Protein AF-A0A2E7D7W4-F1 (afdb_monomer_lite)

Foldseek 3Di:
DQDPCNVPVAAEAEPVPQCVVVPHDPPPDDDDDDDPDDPQVRQCVRCVVVQWDWDQDPSHIYIHHVVVVVVD

Secondary structure (DSSP, 8-state):
---HHHHH---EEE-HHHHHHTT--TTS------SSS-HHHHHHHHHGGGTEEEEEETTEEEEEEHHHHHT-

Sequence (72 aa):
MTYLSDIHNIPILIDEQSLAEDGIDPDEPIDLFLSGIRLESVLRRILDPLALEFVIEHDAMTITTSEAARGK

pLDDT: mean 75.68, std 12.51, range [46.22, 91.94]

Structure (mmCIF, N/CA/C/O backbone):
data_AF-A0A2E7D7W4-F1
#
_entry.id   AF-A0A2E7D7W4-F1
#
loop_
_atom_site.group_PDB
_atom_site.id
_atom_site.type_symbol
_atom_site.label_atom_id
_atom_site.label_alt_id
_atom_site.label_comp_id
_atom_site.label_asym_id
_atom_site.label_entity_id
_atom_site.label_seq_id
_atom_site.pdbx_PDB_ins_code
_atom_site.Cartn_x
_atom_site.Cartn_y
_atom_site.Cartn_z
_atom_site.occupancy
_atom_site.B_iso_or_equiv
_atom_site.auth_seq_id
_atom_site.auth_comp_id
_atom_site.auth_asym_id
_atom_site.auth_atom_id
_atom_site.pdbx_PDB_model_num
ATOM 1 N N . MET A 1 1 ? 1.138 -10.740 -18.268 1.00 46.91 1 MET A N 1
ATOM 2 C CA . MET A 1 1 ? 1.005 -9.702 -17.233 1.00 46.91 1 MET A CA 1
ATOM 3 C C . MET A 1 1 ? 2.258 -9.785 -16.395 1.00 46.91 1 MET A C 1
ATOM 5 O O . MET A 1 1 ? 2.557 -10.881 -15.945 1.00 46.91 1 MET A O 1
ATOM 9 N N . THR A 1 2 ? 3.036 -8.712 -16.309 1.00 46.22 2 THR A N 1
ATOM 10 C CA . THR A 1 2 ? 4.255 -8.690 -15.491 1.00 46.22 2 THR A CA 1
ATOM 11 C C . THR A 1 2 ? 3.884 -8.033 -14.173 1.00 46.22 2 THR A C 1
ATOM 13 O O . THR A 1 2 ? 3.442 -6.885 -14.186 1.00 46.22 2 THR A O 1
ATOM 16 N N . TYR A 1 3 ? 3.985 -8.762 -13.066 1.00 59.91 3 TYR A N 1
ATOM 17 C CA . TYR A 1 3 ? 3.632 -8.235 -11.752 1.00 59.91 3 TYR A CA 1
ATOM 18 C C . TYR A 1 3 ? 4.789 -7.394 -11.202 1.00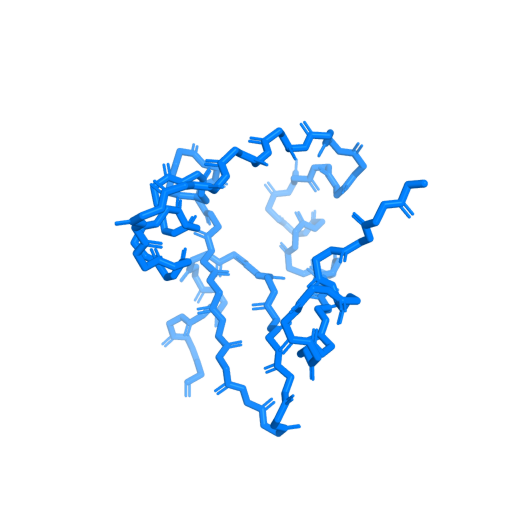 59.91 3 TYR A C 1
ATOM 20 O O . TYR A 1 3 ? 5.949 -7.619 -11.547 1.00 59.91 3 TYR A O 1
ATOM 28 N N . LEU A 1 4 ? 4.501 -6.415 -10.339 1.00 58.72 4 LEU A N 1
ATOM 29 C CA . LEU A 1 4 ? 5.538 -5.609 -9.674 1.00 58.72 4 LEU A CA 1
ATOM 30 C C . LEU A 1 4 ? 6.580 -6.480 -8.950 1.00 58.72 4 LEU A C 1
ATOM 32 O O . LEU A 1 4 ? 7.769 -6.152 -8.964 1.00 58.72 4 LEU A O 1
ATOM 36 N N . SER A 1 5 ? 6.136 -7.610 -8.389 1.00 58.28 5 SER A N 1
ATOM 37 C CA . SER A 1 5 ? 6.991 -8.646 -7.803 1.00 58.28 5 SER A CA 1
ATOM 38 C C . SER A 1 5 ? 8.030 -9.181 -8.787 1.00 58.28 5 SER A C 1
ATOM 40 O O . SER A 1 5 ? 9.174 -9.412 -8.407 1.00 58.28 5 SER A O 1
ATOM 42 N N . ASP A 1 6 ? 7.660 -9.321 -10.058 1.00 55.66 6 ASP A N 1
ATOM 43 C CA . ASP A 1 6 ? 8.490 -9.926 -11.101 1.00 55.66 6 ASP A CA 1
ATOM 44 C C . ASP A 1 6 ? 9.498 -8.925 -11.682 1.00 55.66 6 ASP A C 1
ATOM 46 O O . ASP A 1 6 ? 10.567 -9.312 -12.146 1.00 55.66 6 ASP A O 1
ATOM 50 N N . ILE A 1 7 ? 9.167 -7.627 -11.661 1.00 59.91 7 ILE A N 1
ATOM 51 C CA . ILE A 1 7 ? 10.022 -6.549 -12.191 1.00 59.91 7 ILE A CA 1
ATOM 52 C C . ILE A 1 7 ? 11.100 -6.158 -11.179 1.00 59.91 7 ILE A C 1
ATOM 54 O O . ILE A 1 7 ? 12.234 -5.868 -11.560 1.00 59.91 7 ILE A O 1
ATOM 58 N N . HIS A 1 8 ? 10.744 -6.128 -9.892 1.00 58.62 8 HIS A N 1
ATOM 59 C CA . HIS A 1 8 ? 11.619 -5.615 -8.839 1.00 58.62 8 HIS A CA 1
ATOM 60 C C . HIS A 1 8 ? 12.131 -6.682 -7.872 1.00 58.62 8 HIS A C 1
ATOM 62 O O . HIS A 1 8 ? 12.973 -6.361 -7.039 1.00 58.62 8 HIS A O 1
ATOM 68 N N . ASN A 1 9 ? 11.694 -7.939 -8.009 1.00 60.97 9 ASN A N 1
ATOM 69 C CA . ASN A 1 9 ? 12.107 -9.061 -7.164 1.00 60.97 9 ASN A CA 1
ATOM 70 C C . ASN A 1 9 ? 11.851 -8.814 -5.660 1.00 60.97 9 ASN A C 1
ATOM 72 O O . ASN A 1 9 ? 12.563 -9.347 -4.809 1.00 60.97 9 ASN A O 1
ATOM 76 N N . ILE A 1 10 ? 10.842 -7.988 -5.354 1.00 64.81 10 ILE A N 1
ATOM 77 C CA . ILE A 1 10 ? 10.389 -7.647 -4.002 1.00 64.81 10 ILE A CA 1
ATOM 78 C C . ILE A 1 10 ? 8.980 -8.232 -3.833 1.00 64.81 10 ILE A C 1
ATOM 80 O O . ILE A 1 10 ? 8.083 -7.856 -4.592 1.00 64.81 10 ILE A O 1
ATOM 84 N N . PRO A 1 11 ? 8.758 -9.138 -2.869 1.00 65.50 11 PRO A N 1
ATOM 85 C CA . PRO A 1 11 ? 7.418 -9.565 -2.482 1.00 65.50 11 PRO A CA 1
ATOM 86 C C . PRO A 1 11 ? 6.578 -8.363 -2.031 1.00 65.50 11 PRO A C 1
ATOM 88 O O . PRO A 1 11 ? 7.025 -7.588 -1.184 1.00 65.50 11 PRO A O 1
ATOM 91 N N . ILE A 1 12 ? 5.375 -8.213 -2.590 1.00 73.19 12 ILE A N 1
ATOM 92 C CA . ILE A 1 12 ? 4.400 -7.195 -2.176 1.00 73.19 12 ILE A CA 1
ATOM 93 C C . ILE A 1 12 ? 3.272 -7.894 -1.426 1.00 73.19 12 ILE A C 1
ATOM 95 O O . ILE A 1 12 ? 2.673 -8.833 -1.948 1.00 73.19 12 ILE A O 1
ATOM 99 N N . LEU A 1 13 ? 3.008 -7.436 -0.208 1.00 79.75 13 LEU A N 1
ATOM 100 C CA . LEU A 1 13 ? 1.961 -7.928 0.678 1.00 79.75 13 LEU A CA 1
ATOM 101 C C . LEU A 1 13 ? 0.930 -6.819 0.902 1.00 79.75 13 LEU A C 1
ATOM 103 O O . LEU A 1 13 ? 1.298 -5.646 0.969 1.00 79.75 13 LEU A O 1
ATOM 107 N N . ILE A 1 14 ? -0.341 -7.190 1.031 1.00 81.38 14 ILE A N 1
ATOM 108 C CA . ILE A 1 14 ? -1.424 -6.272 1.398 1.00 81.38 14 ILE A CA 1
ATOM 109 C C . ILE A 1 14 ? -1.870 -6.603 2.818 1.00 81.38 14 ILE A C 1
ATOM 111 O O . ILE A 1 14 ? -2.133 -7.761 3.142 1.00 81.38 14 ILE A O 1
ATOM 115 N N . ASP A 1 15 ? -1.942 -5.581 3.664 1.00 84.06 15 ASP A N 1
ATOM 116 C CA . ASP A 1 15 ? -2.498 -5.670 5.009 1.00 84.06 15 ASP A CA 1
ATOM 117 C C . ASP A 1 15 ? -4.029 -5.565 4.960 1.00 84.06 15 ASP A C 1
ATOM 119 O O . ASP A 1 15 ? -4.624 -4.529 5.256 1.00 84.06 15 ASP A O 1
ATOM 123 N N . GLU A 1 16 ? -4.676 -6.647 4.523 1.00 84.12 16 GLU A N 1
ATOM 124 C CA . GLU A 1 16 ? -6.135 -6.702 4.353 1.00 84.12 16 GLU A CA 1
ATOM 125 C C . GLU A 1 16 ? -6.896 -6.360 5.640 1.00 84.12 16 GLU A C 1
ATOM 127 O O . GLU A 1 16 ? -7.999 -5.821 5.578 1.00 84.12 16 GLU A O 1
ATOM 132 N N . GLN A 1 17 ? -6.313 -6.647 6.808 1.00 85.25 17 GLN A N 1
ATOM 133 C CA . GLN A 1 17 ? -6.949 -6.361 8.087 1.00 85.25 17 GLN A CA 1
ATOM 134 C C . 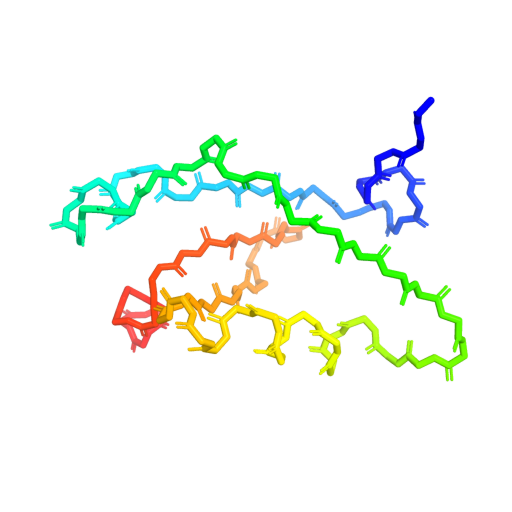GLN A 1 17 ? -7.052 -4.852 8.320 1.00 85.25 17 GLN A C 1
ATOM 136 O O . GLN A 1 17 ? -8.150 -4.353 8.563 1.00 85.25 17 GLN A O 1
ATOM 141 N N . SER A 1 18 ? -5.936 -4.122 8.227 1.00 83.50 18 SER A N 1
ATOM 142 C CA . SER A 1 18 ? -5.954 -2.670 8.428 1.00 83.50 18 SER A CA 1
ATOM 143 C C . SER A 1 18 ? -6.765 -1.951 7.350 1.00 83.50 18 SER A C 1
ATOM 145 O O . SER A 1 18 ? -7.483 -1.005 7.662 1.00 83.50 18 SER A O 1
ATOM 147 N N . LEU A 1 19 ? -6.724 -2.424 6.099 1.00 83.94 19 LEU A N 1
ATOM 148 C CA . LEU A 1 19 ? -7.572 -1.883 5.031 1.00 83.94 19 LEU A CA 1
ATOM 149 C C . LEU A 1 19 ? -9.066 -2.079 5.339 1.00 83.94 19 LEU A C 1
ATOM 151 O O . LEU A 1 19 ? -9.844 -1.137 5.201 1.00 83.94 19 LEU A O 1
ATOM 155 N N . ALA A 1 20 ? -9.470 -3.263 5.807 1.00 83.62 20 ALA A N 1
ATOM 156 C CA . ALA A 1 20 ? -10.862 -3.541 6.158 1.00 83.62 20 ALA A CA 1
ATOM 157 C C . ALA A 1 20 ? -11.352 -2.720 7.366 1.00 83.62 20 ALA A C 1
ATOM 159 O O . ALA A 1 20 ? -12.511 -2.301 7.386 1.00 83.62 20 ALA A O 1
ATOM 160 N N . GLU A 1 21 ? -10.488 -2.475 8.356 1.00 85.88 21 GLU A N 1
ATOM 161 C CA . GLU A 1 21 ? -10.790 -1.628 9.521 1.00 85.88 21 GLU A CA 1
ATOM 162 C C . GLU A 1 21 ? -11.086 -0.171 9.115 1.00 85.88 21 GLU A C 1
ATOM 164 O O . GLU A 1 21 ? -12.006 0.437 9.669 1.00 85.88 21 GLU A O 1
ATOM 169 N N . 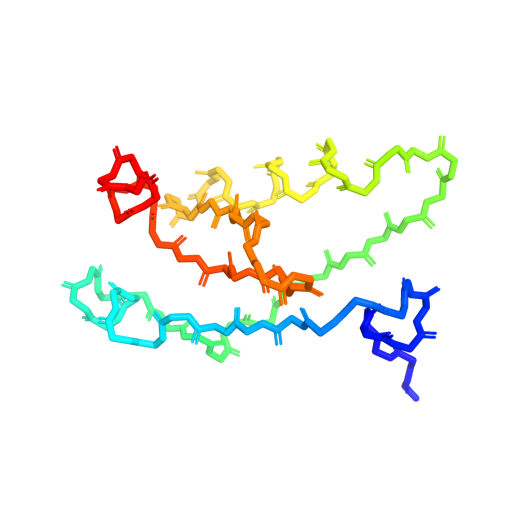ASP A 1 22 ? -10.393 0.339 8.092 1.00 81.81 22 ASP A N 1
ATOM 170 C CA . ASP A 1 22 ? -10.600 1.682 7.529 1.00 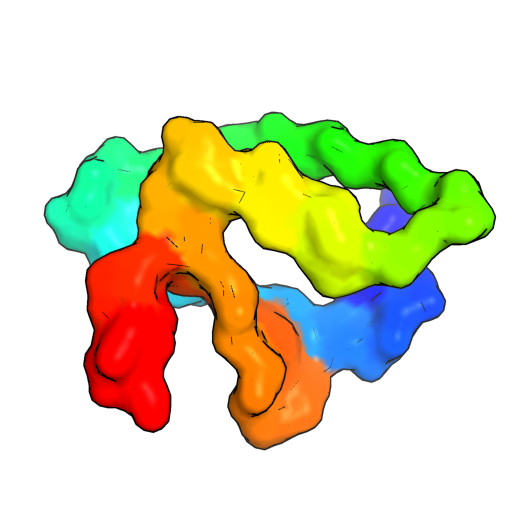81.81 22 ASP A CA 1
ATOM 171 C C . ASP A 1 22 ? -11.629 1.716 6.375 1.00 81.81 22 ASP A C 1
ATOM 173 O O . ASP A 1 22 ? -11.907 2.775 5.807 1.00 81.81 22 ASP A O 1
ATOM 177 N N . GLY A 1 23 ? -12.250 0.577 6.044 1.00 82.94 23 GLY A N 1
ATOM 178 C CA . GLY A 1 23 ? -13.280 0.472 5.004 1.00 82.94 23 GLY A CA 1
ATOM 179 C C . GLY A 1 23 ? -12.755 0.609 3.569 1.00 82.94 23 GLY A C 1
ATOM 180 O O . GLY A 1 23 ? -13.505 1.031 2.688 1.00 82.94 23 GLY A O 1
ATOM 181 N N . ILE A 1 24 ? -11.485 0.273 3.340 1.00 81.19 24 ILE A N 1
ATOM 182 C CA . ILE A 1 24 ? -10.803 0.331 2.044 1.00 81.19 24 ILE A CA 1
ATOM 183 C C . ILE A 1 24 ? -10.914 -1.032 1.346 1.00 81.19 24 ILE A C 1
ATOM 185 O O . ILE A 1 24 ? -10.620 -2.065 1.948 1.00 81.19 24 ILE A O 1
ATOM 189 N N . ASP A 1 25 ? -11.326 -1.034 0.075 1.00 80.19 25 ASP A N 1
ATOM 190 C CA . ASP A 1 25 ? -11.432 -2.248 -0.743 1.00 80.19 25 ASP A CA 1
ATOM 191 C C . ASP A 1 25 ? -10.064 -2.599 -1.373 1.00 80.19 25 ASP A C 1
ATOM 193 O O . ASP A 1 25 ? -9.546 -1.812 -2.171 1.00 80.19 25 ASP A O 1
ATOM 197 N N . PRO A 1 26 ? -9.449 -3.750 -1.035 1.00 71.75 26 PRO A N 1
ATOM 198 C CA . PRO A 1 26 ? -8.148 -4.147 -1.572 1.00 71.75 26 PRO A CA 1
ATOM 199 C C . PRO A 1 26 ? -8.195 -4.591 -3.043 1.00 71.75 26 PRO A C 1
ATOM 201 O O . PRO A 1 26 ? -7.139 -4.689 -3.669 1.00 71.75 26 PRO A O 1
ATOM 204 N N . ASP A 1 27 ? -9.383 -4.851 -3.600 1.00 76.44 27 ASP A N 1
ATOM 205 C CA . ASP A 1 27 ? -9.548 -5.273 -4.994 1.00 76.44 27 ASP A CA 1
ATOM 206 C C . ASP A 1 27 ? -9.598 -4.086 -5.975 1.00 76.44 27 ASP A C 1
ATOM 208 O O . ASP A 1 27 ? -9.694 -4.285 -7.193 1.00 76.44 27 ASP A O 1
ATOM 212 N N . GLU A 1 28 ? -9.520 -2.844 -5.480 1.00 69.50 28 GLU A N 1
ATOM 213 C CA . GLU A 1 28 ? -9.501 -1.660 -6.335 1.00 69.50 28 GLU A CA 1
ATOM 214 C C . GLU A 1 28 ? -8.206 -1.618 -7.178 1.00 69.50 28 GLU A C 1
ATOM 216 O O . GLU A 1 28 ? -7.095 -1.553 -6.641 1.00 69.50 28 GLU A O 1
ATOM 221 N N . PRO A 1 29 ? -8.304 -1.670 -8.522 1.00 64.69 29 PRO A N 1
ATOM 222 C CA . PRO A 1 29 ? -7.128 -1.744 -9.374 1.00 64.69 29 PRO A CA 1
ATOM 223 C C . PRO A 1 29 ? -6.376 -0.412 -9.386 1.00 64.69 29 PRO A C 1
ATOM 225 O O . PRO A 1 29 ? -6.939 0.641 -9.68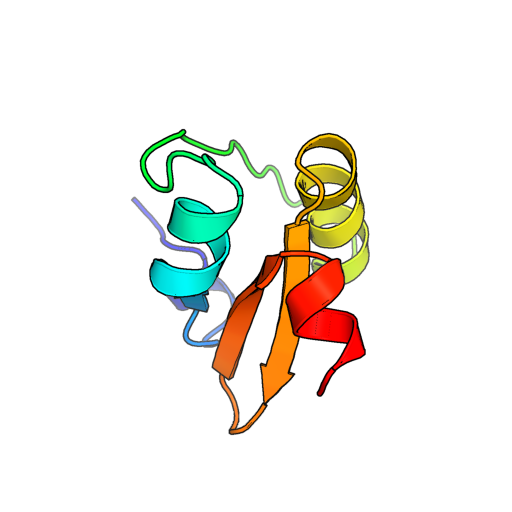5 1.00 64.69 29 PRO A O 1
ATOM 228 N N . ILE A 1 30 ? -5.068 -0.477 -9.141 1.00 64.19 30 ILE A N 1
ATOM 229 C CA . ILE A 1 30 ? -4.174 0.680 -9.183 1.00 64.19 30 ILE A CA 1
ATOM 230 C C . ILE A 1 30 ? -3.266 0.588 -10.412 1.00 64.19 30 ILE A C 1
ATOM 232 O O . ILE A 1 30 ? -2.405 -0.289 -10.514 1.00 64.19 30 ILE A O 1
ATOM 236 N N . ASP A 1 31 ? -3.420 1.537 -11.334 1.00 58.16 31 ASP A N 1
ATOM 237 C CA . ASP A 1 31 ? -2.561 1.646 -12.511 1.00 58.16 31 ASP A CA 1
ATOM 238 C C . ASP A 1 31 ? -1.206 2.285 -12.156 1.00 58.16 31 ASP A C 1
ATOM 240 O O . ASP A 1 31 ? -1.129 3.442 -11.734 1.00 58.16 31 ASP A O 1
ATOM 244 N N . LEU A 1 32 ? -0.106 1.556 -12.386 1.00 55.88 32 LEU A N 1
ATOM 245 C CA . LEU A 1 32 ? 1.259 2.041 -12.159 1.00 55.88 32 LEU A CA 1
ATOM 246 C C . LEU A 1 32 ? 2.067 2.081 -13.463 1.00 55.88 32 LEU A C 1
ATOM 248 O O . LEU A 1 32 ? 2.419 1.049 -14.032 1.00 55.88 32 LEU A O 1
ATOM 252 N N . PHE A 1 33 ? 2.450 3.284 -13.896 1.00 53.81 33 PHE A N 1
ATOM 253 C CA . PHE A 1 33 ? 3.338 3.492 -15.043 1.00 53.81 33 PHE A CA 1
ATOM 254 C C . PHE A 1 33 ? 4.717 3.974 -14.569 1.00 53.81 33 PHE A C 1
ATOM 256 O O . PHE A 1 33 ? 4.866 5.104 -14.103 1.00 53.81 33 PHE A O 1
ATOM 263 N N . LEU A 1 34 ? 5.741 3.124 -14.698 1.00 56.12 34 LEU A N 1
ATOM 264 C CA . LEU A 1 34 ? 7.118 3.430 -14.292 1.00 56.12 34 LEU A CA 1
ATOM 265 C C . LEU A 1 34 ? 8.009 3.670 -15.517 1.00 56.12 34 LEU A C 1
ATOM 267 O O . LEU A 1 34 ? 8.183 2.784 -16.349 1.00 56.12 34 LEU A O 1
ATOM 271 N N . SER A 1 35 ? 8.626 4.851 -15.608 1.00 50.25 35 SER A N 1
ATOM 272 C CA . SER A 1 35 ? 9.718 5.118 -16.555 1.00 50.25 35 SER A CA 1
ATOM 273 C C . SER A 1 35 ? 10.642 6.214 -16.024 1.00 50.25 35 SER A C 1
ATOM 275 O O . SER A 1 35 ? 10.242 7.371 -15.934 1.00 50.25 35 SER A O 1
ATOM 277 N N . GLY A 1 36 ? 11.890 5.862 -15.689 1.00 56.25 36 GLY A N 1
ATOM 278 C CA . GLY A 1 36 ? 12.941 6.828 -15.331 1.00 56.25 36 GLY A CA 1
ATOM 279 C C . GLY A 1 36 ? 12.791 7.519 -13.966 1.00 56.25 36 GLY A C 1
ATOM 280 O O . GLY A 1 36 ? 13.448 8.531 -13.732 1.00 56.25 36 GLY A O 1
ATOM 281 N N . ILE A 1 37 ? 11.948 6.995 -13.067 1.00 65.81 37 ILE A N 1
ATOM 282 C CA . ILE A 1 37 ? 11.644 7.574 -11.745 1.00 65.81 37 ILE A CA 1
ATOM 283 C C . ILE A 1 37 ? 11.758 6.502 -10.654 1.00 65.81 37 ILE A C 1
ATOM 285 O O . ILE A 1 37 ? 11.504 5.327 -10.912 1.00 65.81 37 ILE A O 1
ATOM 289 N N . ARG A 1 38 ? 12.137 6.897 -9.428 1.00 70.56 38 ARG A N 1
ATOM 290 C CA . ARG A 1 38 ? 12.217 5.976 -8.280 1.00 70.56 38 ARG A CA 1
ATOM 291 C C . ARG A 1 38 ? 10.824 5.445 -7.934 1.00 70.56 38 ARG A C 1
ATOM 293 O O . ARG A 1 38 ? 9.927 6.250 -7.687 1.00 70.56 38 ARG A O 1
ATOM 300 N N . LEU A 1 39 ? 10.687 4.118 -7.855 1.00 73.38 39 LEU A N 1
ATOM 301 C CA . LEU A 1 39 ? 9.454 3.415 -7.479 1.00 73.38 39 LEU A CA 1
ATOM 302 C C . LEU A 1 39 ? 8.828 4.002 -6.208 1.00 73.38 39 LEU A C 1
ATOM 304 O O . LEU A 1 39 ? 7.659 4.360 -6.228 1.00 73.38 39 LEU A O 1
ATOM 308 N N . GLU A 1 40 ? 9.634 4.208 -5.162 1.00 76.62 40 GLU A N 1
ATOM 309 C CA . GLU A 1 40 ? 9.206 4.828 -3.899 1.00 76.62 40 GLU A CA 1
ATOM 310 C C . GLU A 1 40 ? 8.429 6.135 -4.115 1.00 76.62 40 GLU A C 1
ATOM 312 O O . GLU A 1 40 ? 7.355 6.328 -3.557 1.00 76.62 40 GLU A O 1
ATOM 317 N N . SER A 1 41 ? 8.957 7.046 -4.935 1.00 79.19 41 SER A N 1
ATOM 318 C CA . SER A 1 41 ? 8.359 8.373 -5.109 1.00 79.19 41 SER A CA 1
ATOM 319 C C . SER A 1 41 ? 7.030 8.321 -5.864 1.00 79.19 41 SER A C 1
ATOM 321 O O . SER A 1 41 ? 6.180 9.188 -5.669 1.00 79.19 41 SER A O 1
ATOM 323 N N . VAL A 1 42 ? 6.855 7.327 -6.737 1.00 80.12 42 VAL A N 1
ATOM 324 C CA . VAL A 1 42 ? 5.594 7.098 -7.450 1.00 80.12 42 VAL A CA 1
ATOM 325 C C . VAL A 1 42 ? 4.593 6.403 -6.530 1.00 80.12 42 VAL A C 1
ATOM 327 O O . VAL A 1 42 ? 3.451 6.844 -6.461 1.00 80.12 42 VAL A O 1
ATOM 330 N N . LEU A 1 43 ? 5.035 5.387 -5.783 1.00 80.50 43 LEU A N 1
ATOM 331 C CA . LEU A 1 43 ? 4.181 4.614 -4.885 1.00 80.50 43 LEU A CA 1
ATOM 332 C C . LEU A 1 43 ? 3.568 5.502 -3.798 1.00 80.50 43 LEU A C 1
ATOM 334 O O . LEU A 1 43 ? 2.351 5.520 -3.666 1.00 80.50 43 LEU A O 1
ATOM 338 N N . ARG A 1 44 ? 4.370 6.336 -3.114 1.00 84.94 44 ARG A N 1
ATOM 339 C CA . ARG A 1 44 ? 3.839 7.291 -2.116 1.00 84.94 44 ARG A CA 1
ATOM 340 C C . ARG A 1 44 ? 2.760 8.194 -2.705 1.00 84.94 44 ARG A C 1
ATOM 342 O O . ARG A 1 44 ? 1.727 8.399 -2.093 1.00 84.94 44 ARG A O 1
ATOM 349 N N . ARG A 1 45 ? 2.971 8.706 -3.922 1.00 85.00 45 ARG A N 1
ATOM 350 C CA . ARG A 1 45 ? 2.011 9.595 -4.601 1.00 85.00 45 ARG A CA 1
ATOM 351 C C . ARG A 1 45 ? 0.687 8.924 -4.954 1.00 85.00 45 ARG A C 1
ATOM 353 O O . ARG A 1 45 ? -0.300 9.628 -5.122 1.00 85.00 45 ARG A O 1
ATOM 360 N N . ILE A 1 46 ? 0.696 7.612 -5.154 1.00 82.81 46 ILE A N 1
ATOM 361 C CA . ILE A 1 46 ? -0.490 6.829 -5.506 1.00 82.81 46 ILE A CA 1
ATOM 362 C C . ILE A 1 46 ? -1.243 6.385 -4.253 1.00 82.81 46 ILE A C 1
ATOM 364 O O . ILE A 1 46 ? -2.468 6.354 -4.267 1.00 82.81 46 ILE A O 1
ATOM 368 N N . LEU A 1 47 ? -0.515 6.074 -3.180 1.00 87.06 47 LEU A N 1
ATOM 369 C CA . LEU A 1 47 ? -1.083 5.628 -1.911 1.00 87.06 47 LEU A CA 1
ATOM 370 C C . LEU A 1 47 ? -1.621 6.792 -1.056 1.00 87.06 47 LEU A C 1
ATOM 372 O O . LEU A 1 47 ? -2.639 6.629 -0.388 1.00 87.06 47 LEU A O 1
ATOM 376 N N . ASP A 1 48 ? -1.002 7.975 -1.129 1.00 86.81 48 ASP A N 1
ATOM 377 C CA . ASP A 1 48 ? -1.366 9.160 -0.331 1.00 86.81 48 ASP A CA 1
ATOM 378 C C . ASP A 1 48 ? -2.851 9.576 -0.467 1.00 86.81 48 ASP A C 1
ATOM 380 O O . ASP A 1 48 ? -3.512 9.746 0.560 1.00 86.81 48 ASP A O 1
ATOM 384 N N . PRO A 1 49 ? -3.457 9.639 -1.674 1.00 87.12 49 PRO A N 1
ATOM 385 C CA . PRO A 1 49 ? -4.887 9.935 -1.817 1.00 87.12 49 PRO A CA 1
ATOM 386 C C . PRO A 1 49 ? -5.821 8.886 -1.197 1.00 87.12 49 PRO A C 1
ATOM 388 O O . PRO A 1 49 ? -6.974 9.205 -0.916 1.00 87.12 49 PRO A O 1
ATOM 391 N N . LEU A 1 50 ? -5.341 7.653 -1.010 1.00 86.19 50 LEU A N 1
ATOM 392 C CA . LEU A 1 50 ? -6.092 6.529 -0.443 1.00 86.19 50 LEU A CA 1
ATOM 393 C C . LEU A 1 50 ? -5.876 6.391 1.072 1.00 86.19 50 LEU A C 1
ATOM 395 O O . LEU A 1 50 ? -6.360 5.438 1.670 1.00 86.19 50 LEU A O 1
ATOM 399 N N . ALA A 1 51 ? -5.128 7.313 1.693 1.00 89.12 51 ALA A N 1
ATOM 400 C CA . ALA A 1 51 ? -4.663 7.199 3.076 1.00 89.12 51 ALA A CA 1
ATOM 401 C C . ALA A 1 51 ? -3.857 5.909 3.350 1.00 89.12 51 ALA A C 1
ATOM 403 O O . ALA A 1 51 ? -3.785 5.431 4.484 1.00 89.12 51 ALA A O 1
ATOM 404 N N . LEU A 1 52 ? -3.190 5.374 2.324 1.00 90.06 52 LEU A N 1
ATOM 405 C CA . LEU A 1 52 ? -2.325 4.199 2.405 1.00 90.06 52 LEU A CA 1
ATOM 406 C C . LEU A 1 52 ? -0.846 4.608 2.423 1.00 90.06 52 LEU A C 1
ATOM 408 O O . LEU A 1 52 ? -0.476 5.700 1.999 1.00 90.06 52 LEU A O 1
ATOM 412 N N . GLU A 1 53 ? 0.016 3.714 2.889 1.00 90.69 53 GLU A N 1
ATOM 413 C CA . GLU A 1 53 ? 1.472 3.861 2.871 1.00 90.69 53 GLU A CA 1
ATOM 414 C C . GLU A 1 53 ? 2.117 2.481 2.676 1.00 90.69 53 GLU A C 1
ATOM 416 O O . GLU A 1 53 ? 1.468 1.444 2.844 1.00 90.69 53 GLU A O 1
ATOM 421 N N . PHE A 1 54 ? 3.395 2.451 2.297 1.00 87.81 54 PHE A N 1
ATOM 422 C CA . PHE A 1 54 ? 4.151 1.203 2.247 1.00 87.81 54 PHE A CA 1
ATOM 423 C C . PHE A 1 54 ? 5.269 1.168 3.288 1.00 87.81 54 PHE A C 1
ATOM 425 O O . PHE A 1 54 ? 5.943 2.165 3.554 1.00 87.81 54 PHE A O 1
ATOM 432 N N . VAL A 1 55 ? 5.518 -0.022 3.826 1.00 87.06 55 VAL A N 1
ATOM 433 C CA . VAL A 1 55 ? 6.612 -0.290 4.762 1.00 87.06 55 VAL A CA 1
ATOM 434 C C . VAL A 1 55 ? 7.488 -1.403 4.195 1.00 87.06 55 VAL A C 1
ATOM 436 O O . VAL A 1 55 ? 6.977 -2.386 3.656 1.00 87.06 55 VAL A O 1
ATOM 439 N N . ILE A 1 56 ? 8.811 -1.244 4.282 1.00 83.19 56 ILE A N 1
ATOM 440 C CA . ILE A 1 56 ? 9.779 -2.269 3.873 1.00 83.19 56 ILE A CA 1
ATOM 441 C C . ILE A 1 56 ? 10.316 -2.948 5.131 1.00 83.19 56 ILE A C 1
ATOM 443 O O . ILE A 1 56 ? 11.073 -2.345 5.889 1.00 83.19 56 ILE A O 1
ATOM 447 N N . GLU A 1 57 ? 9.945 -4.208 5.330 1.00 79.31 57 GLU A N 1
ATOM 448 C CA . GLU A 1 57 ? 10.330 -5.031 6.478 1.00 79.31 57 GLU A CA 1
ATOM 449 C C . GLU A 1 57 ? 10.562 -6.473 6.024 1.00 79.31 57 GLU A C 1
ATOM 451 O O . GLU A 1 57 ? 9.842 -6.976 5.168 1.00 79.31 57 GLU A O 1
ATOM 456 N N . HIS A 1 58 ? 11.534 -7.168 6.625 1.00 77.62 58 HIS A N 1
ATOM 457 C CA . HIS A 1 58 ? 11.801 -8.590 6.345 1.00 77.62 58 HIS A CA 1
ATOM 458 C C . HIS A 1 58 ? 11.961 -8.913 4.845 1.00 77.62 58 HIS A C 1
ATOM 460 O O . HIS A 1 58 ? 11.464 -9.931 4.369 1.00 77.62 58 HIS A O 1
ATOM 466 N N . ASP A 1 59 ? 12.628 -8.026 4.100 1.00 74.81 59 ASP A N 1
ATOM 467 C CA . ASP A 1 59 ? 12.820 -8.119 2.645 1.00 74.81 59 ASP A CA 1
ATOM 468 C C . ASP A 1 59 ? 11.518 -8.138 1.816 1.00 74.81 59 ASP A C 1
ATOM 470 O O . ASP A 1 59 ? 11.530 -8.485 0.634 1.00 74.81 59 ASP A O 1
ATOM 474 N N . ALA A 1 60 ? 10.397 -7.717 2.407 1.00 76.56 60 ALA A N 1
ATOM 475 C CA . ALA A 1 60 ? 9.105 -7.571 1.752 1.00 76.56 60 ALA A CA 1
ATOM 476 C C . ALA A 1 60 ? 8.582 -6.134 1.870 1.00 76.56 60 ALA A C 1
ATOM 478 O O . ALA A 1 60 ? 8.877 -5.403 2.817 1.00 76.56 60 ALA A O 1
ATOM 479 N N . MET A 1 61 ? 7.780 -5.729 0.890 1.00 84.31 61 MET A N 1
ATOM 480 C CA . MET A 1 61 ? 7.043 -4.473 0.914 1.00 84.31 61 MET A CA 1
ATOM 481 C C . MET A 1 61 ? 5.604 -4.763 1.319 1.00 84.31 61 MET A C 1
ATOM 483 O O . MET A 1 61 ? 4.924 -5.537 0.654 1.00 84.31 61 MET A O 1
ATOM 487 N N . THR A 1 62 ? 5.136 -4.143 2.392 1.00 86.69 62 THR A N 1
ATOM 488 C CA . THR A 1 62 ? 3.743 -4.255 2.835 1.00 86.69 62 THR A CA 1
ATOM 489 C C . THR A 1 62 ? 3.020 -2.951 2.546 1.00 86.69 62 THR A C 1
ATOM 491 O O . THR A 1 62 ? 3.490 -1.898 2.973 1.00 86.69 62 THR A O 1
ATOM 494 N N . ILE A 1 63 ? 1.902 -3.017 1.828 1.00 88.81 63 ILE A N 1
ATOM 495 C CA . ILE 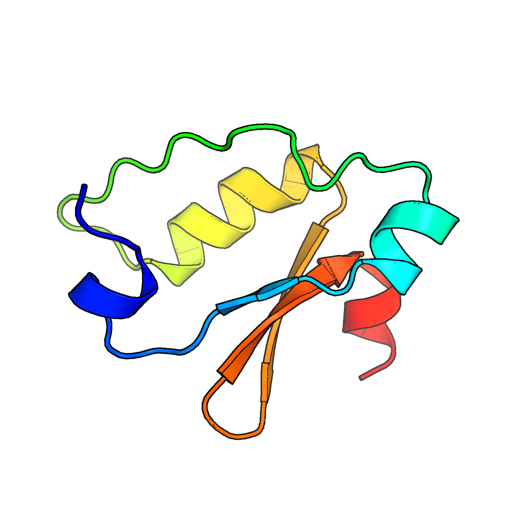A 1 63 ? 0.960 -1.909 1.653 1.00 88.81 63 ILE A CA 1
ATOM 496 C C . ILE A 1 63 ? -0.058 -1.995 2.790 1.00 88.81 63 ILE A C 1
ATOM 498 O O . ILE A 1 63 ? -0.688 -3.034 2.978 1.00 88.81 63 ILE A O 1
ATOM 502 N N . THR A 1 64 ? -0.191 -0.918 3.557 1.00 91.75 64 THR A N 1
ATOM 503 C CA . THR A 1 64 ? -1.083 -0.828 4.722 1.00 91.75 64 THR A CA 1
ATOM 504 C C . THR A 1 64 ? -1.624 0.598 4.850 1.00 91.75 64 THR A C 1
ATOM 506 O O . THR A 1 64 ? -1.313 1.465 4.029 1.00 91.75 64 THR A O 1
ATOM 509 N N . THR A 1 65 ? -2.456 0.867 5.852 1.00 91.94 65 THR A N 1
ATOM 510 C CA . THR A 1 65 ? -2.973 2.215 6.103 1.00 91.94 65 THR A CA 1
ATOM 511 C C . THR A 1 65 ? -1.878 3.110 6.676 1.00 91.94 65 THR A C 1
ATOM 513 O O . THR A 1 65 ? -0.953 2.660 7.358 1.00 91.94 65 THR A O 1
ATOM 516 N N . SER A 1 66 ? -1.960 4.413 6.405 1.00 90.75 66 SER A N 1
ATOM 517 C CA . SER A 1 66 ? -0.990 5.388 6.918 1.00 90.75 66 SER A CA 1
ATOM 518 C C . SER A 1 66 ? -0.922 5.395 8.449 1.00 90.75 66 SER A C 1
ATOM 520 O O . SER A 1 66 ? 0.140 5.645 9.017 1.00 90.75 66 SER A O 1
ATOM 522 N N . GLU A 1 67 ? -2.038 5.113 9.126 1.00 89.00 67 GLU A N 1
ATOM 523 C CA . GLU A 1 67 ? -2.088 4.990 10.585 1.00 89.00 67 GLU A CA 1
ATOM 524 C C . GLU A 1 67 ? -1.352 3.735 11.072 1.00 89.00 67 GLU A C 1
ATOM 526 O O . GLU A 1 67 ? -0.498 3.838 11.954 1.00 89.00 67 GLU A O 1
ATOM 531 N N . ALA A 1 68 ? -1.595 2.573 10.456 1.00 88.12 68 ALA A N 1
ATOM 532 C CA . ALA A 1 68 ? -0.897 1.334 10.795 1.00 88.12 68 ALA A CA 1
ATOM 533 C C . ALA A 1 68 ? 0.619 1.433 10.542 1.00 88.12 68 ALA A C 1
ATOM 535 O O . ALA A 1 68 ? 1.419 0.995 11.370 1.00 88.12 68 ALA A O 1
ATOM 536 N N . ALA A 1 69 ? 1.026 2.085 9.447 1.00 88.75 69 ALA A N 1
ATOM 537 C CA . ALA A 1 69 ? 2.433 2.302 9.111 1.00 88.75 69 ALA A CA 1
ATOM 538 C C . ALA A 1 69 ? 3.184 3.159 10.147 1.00 88.75 69 ALA A C 1
ATOM 540 O O . ALA A 1 69 ? 4.363 2.927 10.388 1.00 88.75 69 ALA A O 1
ATOM 541 N N . ARG A 1 70 ? 2.521 4.137 10.783 1.00 84.94 70 ARG A N 1
ATOM 542 C CA . ARG A 1 70 ? 3.126 4.988 11.832 1.00 84.94 70 ARG A CA 1
ATOM 543 C C . ARG A 1 70 ? 3.369 4.247 13.148 1.00 84.94 70 ARG A C 1
ATOM 545 O O . ARG A 1 70 ? 4.150 4.725 13.969 1.00 84.94 70 ARG A O 1
ATOM 552 N N . GLY A 1 71 ? 2.656 3.144 13.374 1.00 75.44 71 GLY A N 1
ATOM 553 C CA . GLY A 1 71 ? 2.765 2.317 14.576 1.00 75.44 71 GLY A CA 1
ATOM 554 C C . GLY A 1 71 ? 3.892 1.282 14.534 1.00 75.44 71 GLY A C 1
ATOM 555 O O . GLY A 1 71 ? 4.097 0.595 15.538 1.00 75.44 71 GLY A O 1
ATOM 556 N N . LYS A 1 72 ? 4.592 1.162 13.401 1.00 62.72 72 LYS A N 1
ATOM 557 C CA . LYS A 1 72 ? 5.739 0.273 13.194 1.00 62.72 72 LYS A CA 1
ATOM 558 C C . LYS A 1 72 ? 7.058 1.039 13.249 1.00 62.72 72 LYS A C 1
ATOM 560 O O . LYS A 1 72 ? 8.012 0.486 13.841 1.00 62.72 72 LYS A O 1
#

Radius of gyration: 12.14 Å; chains: 1; bounding box: 26×20×32 Å